Protein AF-A0A5N6W4K9-F1 (afdb_monomer_lite)

Foldseek 3Di:
DDPVVVVVVVVVVVVVVVVVVVVVVVVVVVVVVVVVVVVVVVVVVVVVVVVVVVVVVVVVVVVVVCVVDVDDPDPDPPPPPDPPPDDDD

Structure (mmCIF, N/CA/C/O backbone):
data_AF-A0A5N6W4K9-F1
#
_entry.id   AF-A0A5N6W4K9-F1
#
loop_
_atom_site.group_PDB
_atom_site.id
_atom_site.type_symbol
_atom_site.label_atom_id
_atom_site.label_alt_id
_atom_site.label_comp_id
_atom_site.label_asym_id
_atom_site.label_entity_id
_atom_site.label_seq_id
_atom_site.pdbx_PDB_ins_code
_atom_site.Cartn_x
_atom_site.Cartn_y
_atom_site.Cartn_z
_atom_site.occupancy
_atom_site.B_iso_or_equiv
_atom_site.auth_seq_id
_atom_site.auth_comp_id
_atom_site.auth_asym_id
_atom_site.auth_atom_id
_atom_site.pdbx_PDB_model_num
ATOM 1 N N . MET A 1 1 ? 26.593 1.923 -37.346 1.00 63.56 1 MET A N 1
ATOM 2 C CA . MET A 1 1 ? 26.238 1.057 -36.195 1.00 63.56 1 MET A CA 1
ATOM 3 C C . MET A 1 1 ? 25.733 -0.292 -36.687 1.00 63.56 1 MET A C 1
ATOM 5 O O . MET A 1 1 ? 24.952 -0.312 -37.634 1.00 63.56 1 MET A O 1
ATOM 9 N N . SER A 1 2 ? 26.162 -1.385 -36.048 1.00 88.38 2 SER A N 1
ATOM 10 C CA . SER A 1 2 ? 25.712 -2.756 -36.340 1.00 88.38 2 SER A CA 1
ATOM 11 C C . SER A 1 2 ? 24.203 -2.933 -36.092 1.00 88.38 2 SER A C 1
ATOM 13 O O . SER A 1 2 ? 23.628 -2.263 -35.230 1.00 88.38 2 SER A O 1
ATOM 15 N N . ARG A 1 3 ? 23.557 -3.848 -36.835 1.00 90.00 3 ARG A N 1
ATOM 16 C CA . ARG A 1 3 ? 22.142 -4.237 -36.638 1.00 90.00 3 ARG A CA 1
ATOM 17 C C . ARG A 1 3 ? 21.889 -4.739 -35.215 1.00 90.00 3 ARG A C 1
ATOM 19 O O . ARG A 1 3 ? 20.850 -4.417 -34.651 1.00 90.00 3 ARG A O 1
ATOM 26 N N . ALA A 1 4 ? 22.859 -5.447 -34.632 1.00 91.56 4 ALA A N 1
ATOM 27 C CA . ALA A 1 4 ? 22.780 -5.940 -33.260 1.00 91.56 4 ALA A CA 1
ATOM 28 C C . ALA A 1 4 ? 22.645 -4.785 -32.256 1.00 91.56 4 ALA A C 1
ATOM 30 O O . ALA A 1 4 ? 21.725 -4.774 -31.450 1.00 91.56 4 ALA A O 1
ATOM 31 N N . SER A 1 5 ? 23.485 -3.753 -32.379 1.00 91.94 5 SER A N 1
ATOM 32 C CA . SER A 1 5 ? 23.474 -2.595 -31.477 1.00 91.94 5 SER A CA 1
ATOM 33 C C . SER A 1 5 ? 22.160 -1.807 -31.540 1.00 91.94 5 SER A C 1
ATOM 35 O O . SER A 1 5 ? 21.666 -1.349 -30.514 1.00 91.94 5 SER A O 1
ATOM 37 N N . LYS A 1 6 ? 21.559 -1.677 -32.732 1.00 93.25 6 LYS A N 1
ATOM 38 C CA . LYS A 1 6 ? 20.242 -1.034 -32.895 1.00 93.25 6 LYS A CA 1
ATOM 39 C C . LYS A 1 6 ? 19.124 -1.845 -32.239 1.00 93.25 6 LYS A C 1
ATOM 41 O O . LYS A 1 6 ? 18.228 -1.268 -31.634 1.00 93.25 6 LYS A O 1
ATOM 46 N N . LEU A 1 7 ? 19.189 -3.170 -32.357 1.00 96.62 7 LEU A N 1
ATOM 47 C CA . LEU A 1 7 ? 18.199 -4.075 -31.783 1.00 96.62 7 LEU A CA 1
ATOM 48 C C . LEU A 1 7 ? 18.280 -4.084 -30.254 1.00 96.62 7 LEU A C 1
ATOM 50 O O . LEU A 1 7 ? 17.249 -3.989 -29.598 1.00 96.62 7 LEU A O 1
ATOM 54 N N . THR A 1 8 ? 19.491 -4.094 -29.691 1.00 95.56 8 THR A N 1
ATOM 55 C CA . THR A 1 8 ? 19.700 -3.947 -28.245 1.00 9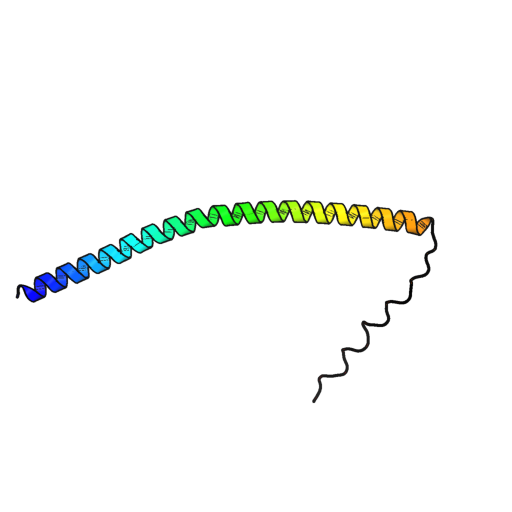5.56 8 THR A CA 1
ATOM 56 C C . THR A 1 8 ? 19.134 -2.629 -27.734 1.00 95.56 8 THR A C 1
ATOM 58 O O . THR A 1 8 ? 18.399 -2.644 -26.756 1.00 95.56 8 THR A O 1
ATOM 61 N N . LEU A 1 9 ? 19.418 -1.510 -28.413 1.00 95.69 9 LEU A N 1
ATOM 62 C CA . LEU A 1 9 ? 18.919 -0.190 -28.019 1.00 95.69 9 LEU A CA 1
ATOM 63 C C . LEU A 1 9 ? 17.384 -0.111 -28.052 1.00 95.69 9 LEU A C 1
ATOM 65 O O . LEU A 1 9 ? 16.769 0.444 -27.146 1.00 95.69 9 LEU A O 1
ATOM 69 N N . ALA A 1 10 ? 16.761 -0.681 -29.086 1.00 97.38 10 ALA A N 1
ATOM 70 C CA . ALA A 1 10 ? 15.306 -0.738 -29.185 1.00 97.38 10 ALA A CA 1
ATOM 71 C C . ALA A 1 10 ? 14.701 -1.619 -28.083 1.00 97.38 10 ALA A C 1
ATOM 73 O O . ALA A 1 10 ? 13.717 -1.233 -27.458 1.00 97.38 10 ALA A O 1
ATOM 74 N N . ALA A 1 11 ? 15.310 -2.775 -27.808 1.00 97.75 11 ALA A N 1
ATOM 75 C CA . ALA A 1 11 ? 14.844 -3.695 -26.778 1.00 97.75 11 ALA A CA 1
ATOM 76 C C . ALA A 1 11 ? 14.928 -3.083 -25.373 1.00 97.75 11 ALA A C 1
ATOM 78 O O . ALA A 1 11 ? 13.959 -3.154 -24.619 1.00 97.75 11 ALA A O 1
ATOM 79 N N . THR A 1 12 ? 16.046 -2.440 -25.019 1.00 97.50 12 THR A N 1
ATOM 80 C CA . THR A 1 12 ? 16.180 -1.775 -23.715 1.00 97.50 12 THR A CA 1
ATOM 81 C C . THR A 1 12 ? 15.255 -0.570 -23.591 1.00 97.50 12 THR A C 1
ATOM 83 O O . THR A 1 12 ? 14.651 -0.389 -22.536 1.00 97.50 12 THR A O 1
ATOM 86 N N . GLY A 1 13 ? 15.074 0.208 -24.663 1.00 98.19 13 GLY A N 1
ATOM 87 C CA . GLY A 1 13 ? 14.111 1.311 -24.689 1.00 98.19 13 GLY A CA 1
ATOM 88 C C . GLY A 1 13 ? 12.669 0.846 -24.463 1.00 98.19 13 GLY A C 1
ATOM 89 O O . GLY A 1 13 ? 11.964 1.408 -23.626 1.00 98.19 13 GLY A O 1
ATOM 90 N N . LEU A 1 14 ? 12.246 -0.219 -25.149 1.00 98.38 14 LEU A N 1
ATOM 91 C CA . LEU A 1 14 ? 10.917 -0.814 -24.970 1.00 98.38 14 LEU A CA 1
ATOM 92 C C . LEU A 1 14 ? 10.738 -1.413 -23.573 1.00 98.38 14 LEU A C 1
ATOM 94 O O . LEU A 1 14 ? 9.686 -1.230 -22.966 1.00 98.38 14 LEU A O 1
ATOM 98 N N . GLY A 1 15 ? 11.762 -2.084 -23.042 1.00 98.50 15 GLY A N 1
ATOM 99 C CA . GLY A 1 15 ? 11.738 -2.617 -21.681 1.00 98.50 15 GLY A CA 1
ATOM 100 C C . GLY A 1 15 ? 11.558 -1.516 -20.636 1.00 98.50 15 GLY A C 1
ATOM 101 O O . GLY A 1 15 ? 10.693 -1.624 -19.770 1.00 98.50 15 GLY A O 1
ATOM 102 N N . ALA A 1 16 ? 12.314 -0.422 -20.756 1.00 98.38 16 ALA A N 1
ATOM 103 C CA . ALA A 1 16 ? 12.195 0.723 -19.857 1.00 98.38 16 ALA A CA 1
ATOM 104 C C . ALA A 1 16 ? 10.802 1.369 -19.930 1.00 98.38 16 ALA A C 1
ATOM 106 O O . ALA A 1 16 ? 10.175 1.593 -18.895 1.00 98.38 16 ALA A O 1
ATOM 107 N N . ALA A 1 17 ? 10.289 1.610 -21.141 1.00 98.50 17 ALA A N 1
ATOM 108 C CA . ALA A 1 17 ? 8.943 2.146 -21.330 1.00 98.50 17 ALA A CA 1
ATOM 109 C C . ALA A 1 17 ? 7.874 1.219 -20.727 1.00 98.50 17 ALA A C 1
ATOM 111 O O . ALA A 1 17 ? 6.985 1.686 -20.019 1.00 98.50 17 ALA A O 1
ATOM 112 N N . GLY A 1 18 ? 8.006 -0.094 -20.935 1.00 98.50 18 GLY A N 1
ATOM 113 C CA . GLY A 1 18 ? 7.098 -1.096 -20.383 1.00 98.50 18 GLY A CA 1
ATOM 114 C C . GLY A 1 18 ? 7.061 -1.093 -18.856 1.00 98.50 18 GLY A C 1
ATOM 115 O O . GLY A 1 18 ? 5.978 -1.108 -18.276 1.00 98.50 18 GLY A O 1
ATOM 116 N N . ILE A 1 19 ? 8.221 -1.001 -18.197 1.00 98.50 19 ILE A N 1
ATOM 117 C CA . ILE A 1 19 ? 8.296 -0.908 -16.731 1.00 98.50 19 ILE A CA 1
ATOM 118 C C . ILE A 1 19 ? 7.585 0.355 -16.235 1.00 98.50 19 ILE A C 1
ATOM 120 O O . ILE A 1 19 ? 6.789 0.282 -15.302 1.00 98.50 19 ILE A O 1
ATOM 124 N N . ILE A 1 20 ? 7.827 1.504 -16.872 1.00 98.25 20 ILE A N 1
ATOM 125 C CA . ILE A 1 20 ? 7.185 2.769 -16.489 1.00 98.25 20 ILE A CA 1
ATOM 126 C C . ILE A 1 20 ? 5.662 2.662 -16.632 1.00 98.25 20 ILE A C 1
ATOM 128 O O . ILE A 1 20 ? 4.937 3.035 -15.708 1.00 98.25 20 ILE A O 1
ATOM 132 N N . SER A 1 21 ? 5.171 2.131 -17.755 1.00 98.12 21 SER A N 1
ATOM 133 C CA . SER A 1 21 ? 3.737 1.918 -17.977 1.00 98.12 21 SER A CA 1
ATOM 134 C C . SER A 1 21 ? 3.131 0.965 -16.946 1.00 98.12 21 SER A C 1
ATOM 136 O O . SER A 1 21 ? 2.057 1.243 -16.413 1.00 98.12 21 SER A O 1
ATOM 138 N N . PHE A 1 22 ? 3.829 -0.125 -16.619 1.00 98.19 22 PHE A N 1
ATOM 139 C CA . PHE A 1 22 ? 3.384 -1.086 -15.613 1.00 98.19 22 PHE A CA 1
ATOM 140 C C . PHE A 1 22 ? 3.277 -0.457 -14.219 1.00 98.19 22 PHE A C 1
ATOM 142 O O . PHE A 1 22 ? 2.266 -0.643 -13.547 1.00 98.19 22 PHE A O 1
ATOM 149 N N . VAL A 1 23 ? 4.273 0.329 -13.798 1.00 98.00 23 VAL A N 1
ATOM 150 C CA . VAL A 1 23 ? 4.254 0.999 -12.489 1.00 98.00 23 VAL A CA 1
ATOM 151 C C . VAL A 1 23 ? 3.092 1.986 -12.387 1.00 98.00 23 VAL A C 1
ATOM 153 O O . VAL A 1 23 ? 2.411 1.995 -11.367 1.00 98.00 23 VAL A O 1
ATOM 156 N N . HIS A 1 24 ? 2.813 2.771 -13.432 1.00 97.25 24 HIS A N 1
ATOM 157 C CA . HIS A 1 24 ? 1.664 3.686 -13.422 1.00 97.25 24 HIS A CA 1
ATOM 158 C C . HIS A 1 24 ? 0.336 2.938 -13.284 1.00 97.25 24 HIS A C 1
ATOM 160 O O . HIS A 1 24 ? -0.530 3.353 -12.517 1.00 97.25 24 HIS A O 1
ATOM 166 N N . TRP A 1 25 ? 0.187 1.818 -13.994 1.00 96.81 25 TRP A N 1
ATOM 167 C CA . TRP A 1 25 ? -0.992 0.971 -13.856 1.00 96.81 25 TRP A CA 1
ATOM 168 C C . TRP A 1 25 ? -1.115 0.387 -12.439 1.00 96.81 25 TRP A C 1
ATOM 170 O O . TRP A 1 25 ? -2.188 0.464 -11.843 1.00 96.81 25 TRP A O 1
ATOM 180 N N . ALA A 1 26 ? -0.024 -0.139 -11.875 1.00 95.81 26 ALA A N 1
ATOM 181 C CA . ALA A 1 26 ? -0.009 -0.723 -10.534 1.00 95.81 26 ALA A CA 1
ATOM 182 C C . ALA A 1 26 ? -0.332 0.316 -9.445 1.00 95.81 26 ALA A C 1
ATOM 184 O O . ALA A 1 26 ? -1.163 0.062 -8.579 1.00 95.81 26 ALA A O 1
ATOM 185 N N . GLN A 1 27 ? 0.240 1.520 -9.541 1.00 94.88 27 GLN A N 1
ATOM 186 C CA . GLN A 1 27 ? -0.062 2.626 -8.628 1.00 94.88 27 GLN A CA 1
ATOM 187 C C . GLN A 1 27 ? -1.548 3.002 -8.635 1.00 94.88 27 GLN A C 1
ATOM 189 O O . GLN A 1 27 ? -2.101 3.342 -7.590 1.00 94.88 27 GLN A O 1
ATOM 194 N N . GLU A 1 28 ? -2.209 2.953 -9.793 1.00 91.19 28 GLU A N 1
ATOM 195 C CA . GLU A 1 28 ? -3.640 3.247 -9.889 1.00 91.19 28 GLU A CA 1
ATOM 196 C C . GLU A 1 28 ? -4.497 2.147 -9.245 1.00 91.19 28 GLU A C 1
ATOM 198 O O . GLU A 1 28 ? -5.472 2.442 -8.551 1.00 91.19 28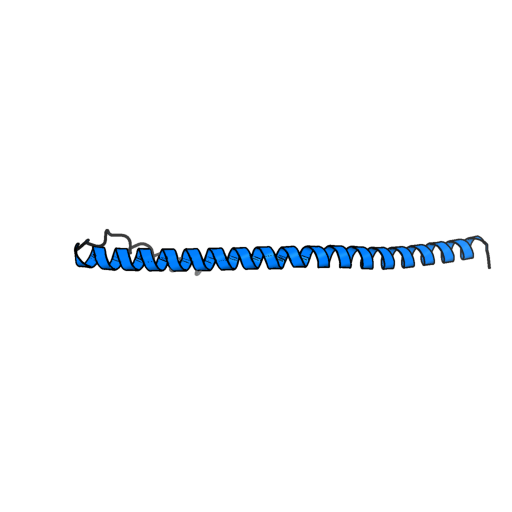 GLU A O 1
ATOM 203 N N . GLN A 1 29 ? -4.101 0.878 -9.395 1.00 91.31 29 GLN A N 1
ATOM 204 C CA . GLN A 1 29 ? -4.745 -0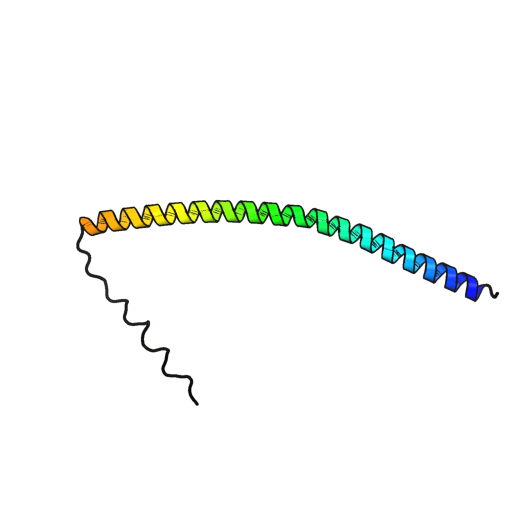.239 -8.692 1.00 91.31 29 GLN A CA 1
ATOM 205 C C . GLN A 1 29 ? -4.615 -0.100 -7.170 1.00 91.31 29 GLN A C 1
ATOM 207 O O . GLN A 1 29 ? -5.592 -0.296 -6.440 1.00 91.31 29 GLN A O 1
ATOM 212 N N . ASP A 1 30 ? -3.437 0.297 -6.691 1.00 88.06 30 ASP A N 1
ATOM 213 C CA . ASP A 1 30 ? -3.189 0.503 -5.266 1.00 88.06 30 ASP A CA 1
ATOM 214 C C . ASP A 1 30 ? -4.047 1.646 -4.706 1.00 88.06 30 ASP A C 1
ATOM 216 O O . ASP A 1 30 ? -4.694 1.480 -3.669 1.00 88.06 30 ASP A O 1
ATOM 220 N N . LYS A 1 31 ? -4.156 2.776 -5.419 1.00 86.81 31 LYS A N 1
ATOM 221 C CA . LYS A 1 31 ? -5.055 3.881 -5.034 1.00 86.81 31 LYS A CA 1
ATOM 222 C C . LYS A 1 31 ? -6.516 3.441 -4.960 1.00 86.81 31 LYS A C 1
ATOM 224 O O . LYS A 1 31 ? -7.205 3.769 -3.995 1.00 86.81 31 LYS A O 1
ATOM 229 N N . ALA A 1 32 ? -6.986 2.659 -5.932 1.00 81.12 32 ALA A N 1
ATOM 230 C CA . ALA A 1 32 ? -8.342 2.115 -5.908 1.00 81.12 32 ALA A CA 1
ATOM 231 C C . ALA A 1 32 ? -8.579 1.206 -4.683 1.00 81.12 32 ALA A C 1
ATOM 233 O O . ALA A 1 32 ? -9.675 1.178 -4.119 1.00 81.12 32 ALA A O 1
ATOM 234 N N . SER A 1 33 ? -7.545 0.493 -4.226 1.00 79.62 33 SER A N 1
ATOM 235 C CA . SER A 1 33 ? -7.587 -0.307 -2.998 1.00 79.62 33 SER A CA 1
ATOM 236 C C . SER A 1 33 ? -7.612 0.552 -1.725 1.00 79.62 33 SER A C 1
ATOM 238 O O . SER A 1 33 ? -8.298 0.199 -0.763 1.00 79.62 33 SER A O 1
ATOM 240 N N . MET A 1 34 ? -6.943 1.713 -1.714 1.00 76.00 34 MET A N 1
ATOM 241 C CA . MET A 1 34 ? -6.906 2.606 -0.545 1.00 76.00 34 MET A CA 1
ATOM 242 C C . MET A 1 34 ? -8.294 3.126 -0.141 1.00 76.00 34 MET A C 1
ATOM 244 O O . MET A 1 34 ? -8.575 3.213 1.054 1.00 76.00 34 MET A O 1
ATOM 248 N N . HIS A 1 35 ? -9.201 3.375 -1.092 1.00 77.06 35 HIS A N 1
ATOM 249 C CA . HIS A 1 35 ? -10.590 3.747 -0.778 1.00 77.06 35 HIS A CA 1
ATOM 250 C C . HIS A 1 35 ? -11.316 2.666 0.039 1.00 77.06 35 HIS A C 1
ATOM 252 O O . HIS A 1 35 ? -11.992 2.970 1.021 1.00 77.06 35 HIS A O 1
ATOM 258 N N . LYS A 1 36 ? -11.067 1.389 -0.273 1.00 75.31 36 LYS A N 1
ATOM 259 C CA . LYS A 1 36 ? -11.615 0.249 0.481 1.00 75.31 36 LYS A CA 1
ATOM 260 C C . LYS A 1 36 ? -10.984 0.088 1.866 1.00 75.31 36 LYS A C 1
ATOM 262 O O . LYS A 1 36 ? -11.529 -0.624 2.708 1.00 75.31 36 LYS A O 1
ATOM 267 N N . GLY A 1 37 ? -9.803 0.660 2.094 1.00 75.94 37 GLY A N 1
ATOM 268 C CA . GLY A 1 37 ? -9.184 0.724 3.418 1.00 75.94 37 GLY A CA 1
ATOM 269 C C . GLY A 1 37 ? -9.927 1.703 4.325 1.00 75.94 37 GLY A C 1
ATOM 270 O O . GLY A 1 37 ? -10.329 1.339 5.427 1.00 75.94 37 GLY A O 1
ATOM 271 N N . VAL A 1 38 ? -10.190 2.910 3.814 1.00 79.00 38 VAL A N 1
ATOM 272 C CA . VAL A 1 38 ? -10.880 3.980 4.551 1.00 79.00 38 VAL A CA 1
ATOM 273 C C . VAL A 1 38 ? -12.307 3.581 4.926 1.00 79.00 38 VAL A C 1
ATOM 275 O O . VAL A 1 38 ? -12.716 3.771 6.068 1.00 79.00 38 VAL A O 1
ATOM 278 N N . GLU A 1 39 ? -13.055 2.974 4.004 1.00 76.50 39 GLU A N 1
ATOM 279 C CA . GLU A 1 39 ? -14.422 2.503 4.276 1.00 76.50 39 GLU A CA 1
ATOM 280 C C . GLU A 1 39 ? -14.468 1.482 5.422 1.00 76.50 39 GLU A C 1
ATOM 282 O O . GLU A 1 39 ? -15.273 1.613 6.346 1.00 76.50 39 GLU A O 1
ATOM 287 N N . ARG A 1 40 ? -13.544 0.511 5.419 1.00 78.19 40 ARG A N 1
ATOM 288 C CA . ARG A 1 40 ? -13.435 -0.486 6.494 1.00 78.19 40 ARG A CA 1
ATOM 289 C C . ARG A 1 40 ? -13.047 0.136 7.831 1.00 78.19 40 ARG A C 1
ATOM 291 O O . ARG A 1 40 ? -13.486 -0.344 8.875 1.00 78.19 40 ARG A O 1
ATOM 298 N N . ASP A 1 41 ? -12.223 1.178 7.829 1.00 81.69 41 ASP A N 1
ATOM 299 C CA . ASP A 1 41 ? -11.846 1.868 9.063 1.00 81.69 41 ASP A CA 1
ATOM 300 C C . ASP A 1 41 ? -12.998 2.709 9.628 1.00 81.69 41 ASP A C 1
ATOM 302 O O . ASP A 1 41 ? -13.190 2.729 10.846 1.00 81.69 41 ASP A O 1
ATOM 306 N N . MET A 1 42 ? -13.822 3.316 8.772 1.00 82.38 42 MET A N 1
ATOM 307 C CA . MET A 1 42 ? -15.042 4.016 9.191 1.00 82.38 42 MET A CA 1
ATOM 308 C C . MET A 1 42 ? -16.072 3.063 9.809 1.00 82.38 42 MET A C 1
ATOM 310 O O . MET A 1 42 ? -16.664 3.375 10.845 1.00 82.38 42 MET A O 1
ATOM 314 N N . GLU A 1 43 ? -16.255 1.878 9.227 1.00 83.38 43 GLU A N 1
ATOM 315 C CA . GLU A 1 43 ? -17.133 0.843 9.783 1.00 83.38 43 GLU A CA 1
ATOM 316 C C . GLU A 1 43 ? -16.638 0.365 11.158 1.00 83.38 43 GLU A C 1
ATOM 318 O O . GLU A 1 43 ? -17.399 0.324 12.127 1.00 83.38 43 GLU A O 1
ATOM 323 N N . LYS A 1 44 ? -15.330 0.109 11.297 1.00 85.25 44 LYS A N 1
ATOM 324 C CA . LYS A 1 44 ? -14.724 -0.245 12.591 1.00 85.25 44 LYS A CA 1
ATOM 325 C C . LYS A 1 44 ? -14.883 0.856 13.637 1.00 85.25 44 LYS A C 1
ATOM 327 O O . LYS A 1 44 ? -15.055 0.539 14.813 1.00 85.25 44 LYS A O 1
ATOM 332 N N . GLN A 1 45 ? -14.803 2.130 13.250 1.00 84.50 45 GLN A N 1
ATOM 333 C CA . GLN A 1 45 ? -15.021 3.242 14.178 1.00 84.50 45 GLN A CA 1
ATOM 334 C C . GLN A 1 45 ? -16.458 3.272 14.703 1.00 84.50 45 GLN A C 1
ATOM 336 O O . GLN A 1 45 ? -16.638 3.431 15.909 1.00 84.50 45 GLN A O 1
ATOM 341 N N . ARG A 1 46 ? -17.463 3.046 13.845 1.00 85.75 46 ARG A N 1
ATOM 342 C CA . ARG A 1 46 ? -18.869 2.948 14.277 1.00 85.75 46 ARG A CA 1
ATOM 343 C C . ARG A 1 46 ? -19.080 1.817 15.276 1.00 85.75 46 ARG A C 1
ATOM 345 O O . ARG A 1 46 ? -19.564 2.063 16.375 1.00 85.75 46 ARG A O 1
ATOM 352 N N . ILE A 1 47 ? -18.601 0.617 14.950 1.00 89.44 47 ILE A N 1
ATOM 353 C CA . ILE A 1 47 ? -18.718 -0.552 15.833 1.00 89.44 47 ILE A CA 1
ATOM 354 C C . ILE A 1 47 ? -18.025 -0.299 17.183 1.00 89.44 47 ILE A C 1
ATOM 356 O O . ILE A 1 47 ? -18.509 -0.728 18.228 1.00 89.44 47 ILE A O 1
ATOM 360 N N . ARG A 1 48 ? -16.886 0.408 17.200 1.00 88.69 48 ARG A N 1
ATOM 361 C CA . ARG A 1 48 ? -16.213 0.783 18.456 1.00 88.69 48 ARG A CA 1
ATOM 362 C C 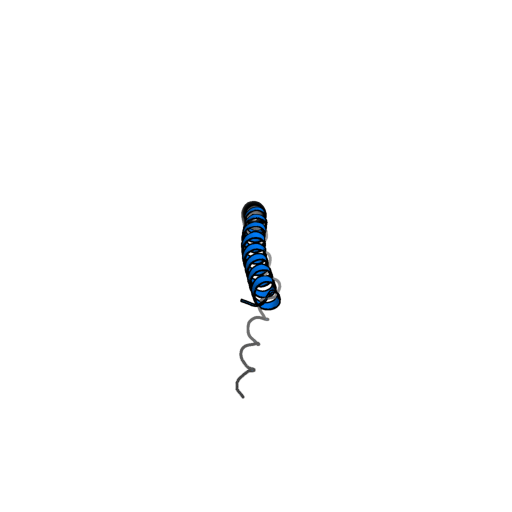. ARG A 1 48 ? -17.057 1.732 19.304 1.00 88.69 48 ARG A C 1
ATOM 364 O O . ARG A 1 48 ? -17.101 1.538 20.513 1.00 88.69 48 ARG A O 1
ATOM 371 N N . GLN A 1 49 ? -17.708 2.722 18.695 1.00 89.81 49 GLN A N 1
ATOM 372 C CA . GLN A 1 49 ? -18.582 3.656 19.413 1.00 89.81 49 GLN A CA 1
ATOM 373 C C . GLN A 1 49 ? -19.812 2.942 19.981 1.00 89.81 49 GLN A C 1
ATOM 375 O O . GLN A 1 49 ? -20.144 3.141 21.146 1.00 89.81 49 GLN A O 1
ATOM 380 N N . GLU A 1 50 ? -20.430 2.054 19.199 1.00 90.62 50 GLU A N 1
ATOM 381 C CA . GLU A 1 50 ? -21.562 1.237 19.650 1.00 90.62 50 GLU A CA 1
ATOM 382 C C . GLU A 1 50 ? -21.182 0.376 20.862 1.00 90.62 50 GLU A C 1
ATOM 384 O O . GLU A 1 50 ? -21.861 0.418 21.885 1.00 90.62 50 GLU A O 1
ATOM 389 N N . ARG A 1 51 ? -20.036 -0.317 20.806 1.00 91.19 51 ARG A N 1
ATOM 390 C CA . ARG A 1 51 ? -19.541 -1.137 21.927 1.00 91.19 51 ARG A CA 1
ATOM 391 C C . ARG A 1 51 ? -19.199 -0.319 23.170 1.00 91.19 51 ARG A C 1
ATOM 393 O O . ARG A 1 51 ? -19.404 -0.794 24.281 1.00 91.19 51 ARG A O 1
ATOM 400 N N . GLN A 1 52 ? -18.655 0.887 23.001 1.00 91.06 52 GLN A N 1
ATOM 401 C CA . GLN A 1 52 ? -18.372 1.781 24.128 1.00 91.06 52 GLN A CA 1
ATOM 402 C C . GLN A 1 52 ? -19.664 2.234 24.810 1.00 91.06 52 GLN A C 1
ATOM 404 O O . GLN A 1 52 ? -19.758 2.161 26.033 1.00 91.06 52 GLN A O 1
ATOM 409 N N . ALA A 1 53 ? -20.675 2.627 24.032 1.00 91.88 53 ALA A N 1
ATOM 410 C CA . ALA A 1 53 ? -21.978 3.004 24.570 1.00 91.88 53 ALA A CA 1
ATOM 411 C C . ALA A 1 53 ? -22.662 1.826 25.283 1.00 91.88 53 ALA A C 1
ATOM 413 O O . ALA A 1 53 ? -23.205 1.987 26.375 1.00 91.88 53 ALA A O 1
ATOM 414 N N . GLU A 1 54 ? -22.589 0.626 24.704 1.00 91.31 54 GLU A N 1
ATOM 415 C CA . GLU A 1 54 ? -23.142 -0.589 25.304 1.00 91.31 54 GLU A CA 1
ATOM 416 C C . GLU A 1 54 ? -22.447 -0.944 26.628 1.00 91.31 54 GLU A C 1
ATOM 418 O O . GLU A 1 54 ? -23.110 -1.291 27.607 1.00 91.31 54 GLU A O 1
ATOM 423 N N . PHE A 1 55 ? -21.123 -0.790 26.693 1.00 93.88 55 PHE A N 1
ATOM 424 C CA . PHE A 1 55 ? -20.357 -0.986 27.922 1.00 93.88 55 PHE A CA 1
ATOM 425 C C . PHE A 1 55 ? -20.731 0.030 29.010 1.00 93.88 55 PHE A C 1
ATOM 427 O O . PHE A 1 55 ? -20.920 -0.346 30.166 1.00 93.88 55 PHE A O 1
ATOM 434 N N . GLU A 1 56 ? -20.881 1.311 28.661 1.00 93.00 56 GLU A N 1
ATOM 435 C CA . GLU A 1 56 ? -21.284 2.344 29.621 1.00 93.00 56 GLU A CA 1
ATOM 436 C C . GLU A 1 56 ? -22.672 2.086 30.211 1.00 93.00 56 GLU A C 1
ATOM 438 O O . GLU A 1 56 ? -22.880 2.284 31.409 1.00 93.00 56 GLU A O 1
ATOM 443 N N . ILE A 1 57 ? -23.618 1.626 29.390 1.00 92.62 57 ILE A N 1
ATOM 444 C CA . ILE A 1 57 ? -24.963 1.266 29.846 1.00 92.62 57 ILE A CA 1
ATOM 445 C C . ILE A 1 57 ? -24.886 0.092 30.821 1.00 92.62 57 ILE A C 1
ATOM 447 O O . ILE A 1 57 ? -25.436 0.181 31.917 1.00 92.62 57 ILE A O 1
ATOM 451 N N . GLN A 1 58 ? -24.166 -0.976 30.467 1.00 89.31 58 GLN A N 1
ATOM 452 C CA . GLN A 1 58 ? -23.999 -2.135 31.347 1.00 89.31 58 GLN A CA 1
ATOM 453 C C . GLN A 1 58 ? -23.367 -1.750 32.686 1.00 89.31 58 GLN A C 1
ATOM 455 O O . GLN A 1 58 ? -23.872 -2.146 33.734 1.00 89.31 58 GLN A O 1
ATOM 460 N N . ARG A 1 59 ? -22.330 -0.906 32.661 1.00 91.56 59 ARG A N 1
ATOM 461 C CA . ARG A 1 59 ? -21.680 -0.395 33.870 1.00 91.56 59 ARG A CA 1
ATOM 462 C C . ARG A 1 59 ? -22.648 0.383 34.764 1.00 91.56 59 ARG A C 1
ATOM 464 O O . ARG A 1 59 ? -22.648 0.193 35.975 1.00 91.56 59 ARG A O 1
ATOM 471 N N . ARG A 1 60 ? -23.491 1.249 34.189 1.00 91.19 60 ARG A N 1
ATOM 472 C CA . ARG A 1 60 ? -24.501 1.993 34.965 1.00 91.19 60 ARG A CA 1
ATOM 473 C C . ARG A 1 60 ? -25.546 1.064 35.574 1.00 91.19 60 ARG A C 1
ATOM 475 O O . ARG A 1 60 ? -25.891 1.238 36.739 1.00 91.19 60 ARG A O 1
ATOM 482 N N . LEU A 1 61 ? -26.014 0.071 34.816 1.00 88.62 61 LEU A N 1
ATOM 483 C CA . LEU A 1 61 ? -26.941 -0.938 35.331 1.00 88.62 61 LEU A CA 1
ATOM 484 C C . LEU A 1 61 ? -26.310 -1.713 36.494 1.00 88.62 61 LEU A C 1
ATOM 486 O O . LEU A 1 61 ? -26.948 -1.877 37.529 1.00 88.62 61 LEU A O 1
ATOM 490 N N . GLU A 1 62 ? -25.053 -2.141 36.365 1.00 87.31 62 GLU A N 1
ATOM 491 C CA . GLU A 1 62 ? -24.314 -2.811 37.441 1.00 87.31 62 GLU A CA 1
ATOM 492 C C . GLU A 1 62 ? -24.230 -1.938 38.704 1.00 87.31 62 GLU A C 1
ATOM 494 O O . GLU A 1 62 ? -24.524 -2.405 39.806 1.00 87.31 62 GLU A O 1
ATOM 499 N N . GLU A 1 63 ? -23.891 -0.654 38.556 1.00 87.44 63 GLU A N 1
ATOM 500 C CA . GLU A 1 63 ? -23.849 0.304 39.666 1.00 87.44 63 GLU A CA 1
ATOM 501 C C . GLU A 1 63 ? -25.220 0.475 40.344 1.00 87.44 63 GLU A C 1
ATOM 503 O O . GLU A 1 63 ? -25.288 0.626 41.566 1.00 87.44 63 GLU A O 1
ATOM 508 N N . GLU A 1 64 ? -26.319 0.443 39.585 1.00 85.12 64 GLU A N 1
ATOM 509 C CA . GLU A 1 64 ? -27.682 0.481 40.127 1.00 85.12 64 GLU A CA 1
ATOM 510 C C . GLU A 1 64 ? -28.048 -0.802 40.882 1.00 85.12 64 GLU A C 1
ATOM 512 O O . GLU A 1 64 ? -28.527 -0.721 42.017 1.00 85.12 64 GLU A O 1
ATOM 517 N N . TYR A 1 65 ? -27.758 -1.980 40.323 1.00 83.00 65 TYR A N 1
ATOM 518 C CA . TYR A 1 65 ? -27.995 -3.261 40.999 1.00 83.00 65 TYR A CA 1
ATOM 519 C C . TYR A 1 65 ? -27.170 -3.394 42.286 1.00 83.00 65 TYR A C 1
ATOM 521 O O . TYR A 1 65 ? -27.679 -3.859 43.308 1.00 83.00 65 TYR A O 1
ATOM 529 N N . ARG A 1 66 ? -25.927 -2.903 42.290 1.00 80.06 66 ARG A N 1
ATOM 530 C CA . ARG A 1 66 ? -25.035 -2.939 43.459 1.00 80.06 66 ARG A CA 1
ATOM 531 C C . ARG A 1 66 ? -25.501 -2.051 44.618 1.00 80.06 66 ARG A C 1
ATOM 533 O O . ARG A 1 66 ? -25.165 -2.327 45.766 1.00 80.06 66 ARG A O 1
ATOM 540 N N . LYS A 1 67 ? -26.292 -1.002 44.360 1.00 80.50 67 LYS A N 1
ATOM 541 C CA . LYS A 1 67 ? -26.908 -0.183 45.428 1.00 80.50 67 LYS A CA 1
ATOM 542 C C . LYS A 1 67 ? -27.994 -0.944 46.185 1.00 80.50 67 LYS A C 1
ATOM 544 O O . LYS A 1 67 ? -28.204 -0.691 47.367 1.00 80.50 67 LYS A O 1
ATOM 549 N N . LEU A 1 68 ? -28.691 -1.845 45.496 1.00 72.31 68 LEU A N 1
ATOM 550 C CA . LEU A 1 68 ? -29.773 -2.652 46.060 1.00 72.31 68 LEU A CA 1
ATOM 551 C C . LEU A 1 68 ? -29.260 -3.962 46.668 1.00 72.31 68 LEU A C 1
ATOM 553 O O . LEU A 1 68 ? -29.901 -4.511 47.562 1.00 72.31 68 LEU A O 1
ATOM 557 N N . GLN A 1 69 ? -28.105 -4.450 46.208 1.00 60.66 69 GLN A N 1
ATOM 558 C CA . GLN A 1 69 ? -27.525 -5.711 46.645 1.00 60.66 69 GLN A CA 1
ATOM 559 C C . GLN A 1 69 ? -26.080 -5.516 47.128 1.00 60.66 69 GLN A C 1
ATOM 561 O O . GLN A 1 69 ? -25.170 -5.267 46.339 1.00 60.66 69 GLN A O 1
ATOM 566 N N . THR A 1 70 ? -25.843 -5.683 48.432 1.00 58.09 70 THR A N 1
ATOM 567 C CA . THR A 1 70 ? -24.493 -5.732 49.014 1.00 58.09 70 THR A CA 1
ATOM 568 C C . THR A 1 70 ? -23.829 -7.058 48.630 1.00 58.09 70 THR A C 1
ATOM 570 O O . THR A 1 70 ? -23.879 -8.034 49.374 1.00 58.09 70 THR A O 1
ATOM 573 N N . VAL A 1 71 ? -23.250 -7.136 47.431 1.00 61.59 71 VAL A N 1
ATOM 574 C CA . VAL A 1 71 ? -22.464 -8.305 47.009 1.00 61.59 71 VAL A CA 1
ATOM 575 C C . VAL A 1 71 ? -21.060 -8.167 47.605 1.00 61.59 71 VAL A C 1
ATOM 577 O O . VAL A 1 71 ? -20.344 -7.211 47.294 1.00 61.59 71 VAL A O 1
ATOM 580 N N . SER A 1 72 ? -20.665 -9.084 48.493 1.00 57.56 72 SER A N 1
ATOM 581 C CA . SER A 1 72 ? -19.266 -9.195 48.929 1.00 57.56 72 SER A CA 1
ATOM 582 C C . SER A 1 72 ? -18.387 -9.469 47.705 1.00 57.56 72 SER A C 1
ATOM 584 O O . SER A 1 72 ? -18.755 -10.332 46.909 1.00 57.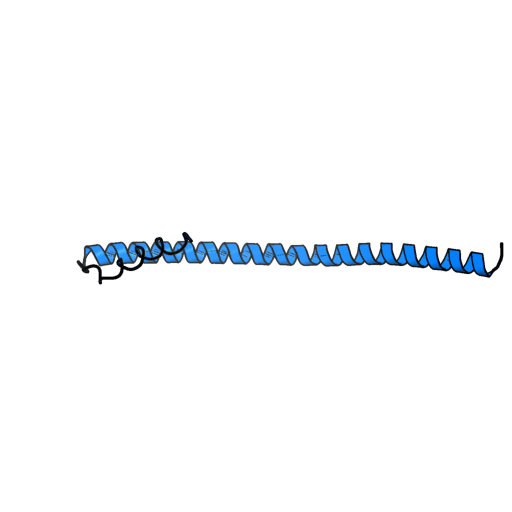56 72 SER A O 1
ATOM 586 N N . PRO A 1 73 ? -17.248 -8.772 47.527 1.00 63.22 73 PRO A N 1
ATOM 587 C CA . PRO A 1 73 ? -16.329 -9.091 46.444 1.00 63.22 73 PRO A CA 1
ATOM 588 C C . PRO A 1 73 ? -15.856 -10.534 46.633 1.00 63.22 73 PRO A C 1
ATOM 590 O O . PRO A 1 73 ? -15.202 -10.854 47.627 1.00 63.22 73 PRO A O 1
ATOM 593 N N . SER A 1 74 ? -16.240 -11.419 45.715 1.00 56.81 74 SER A N 1
ATOM 594 C CA . SER A 1 74 ? -15.663 -12.755 45.637 1.00 56.81 74 SER A CA 1
ATOM 595 C C . SER A 1 74 ? -14.168 -12.582 45.390 1.00 56.81 74 SER A C 1
ATOM 597 O O . SER A 1 74 ? -13.767 -11.829 44.508 1.00 56.81 74 SER A O 1
ATOM 599 N N . ILE A 1 75 ? -13.368 -13.199 46.252 1.00 60.88 75 ILE A N 1
ATOM 600 C CA . ILE A 1 75 ? -11.908 -13.133 46.298 1.00 60.88 75 ILE A CA 1
ATOM 601 C C . ILE A 1 75 ? -11.321 -13.382 44.902 1.00 60.88 75 ILE A C 1
ATOM 603 O O . ILE A 1 75 ? -11.235 -14.527 44.488 1.00 60.88 75 ILE A O 1
ATOM 607 N N . GLU A 1 76 ? -10.902 -12.330 44.202 1.00 57.69 76 GLU A N 1
ATOM 608 C CA . GLU A 1 76 ? -10.106 -12.422 42.967 1.00 57.69 76 GLU A CA 1
ATOM 609 C C . GLU A 1 76 ? -9.403 -11.082 42.682 1.00 57.69 76 GLU A C 1
ATOM 611 O O . GLU A 1 76 ? -9.435 -10.535 41.590 1.00 57.69 76 GLU A O 1
ATOM 616 N N . ASP A 1 77 ? -8.739 -10.552 43.713 1.00 53.22 77 ASP A N 1
ATOM 617 C CA . ASP A 1 77 ? -7.725 -9.487 43.598 1.00 53.22 77 ASP A CA 1
ATOM 618 C C . ASP A 1 77 ? -6.396 -9.929 44.253 1.00 53.22 77 ASP A C 1
ATOM 620 O O . ASP A 1 77 ? -5.655 -9.150 44.842 1.00 53.22 77 ASP A O 1
ATOM 624 N N . GLN A 1 78 ? -6.109 -11.239 44.227 1.00 51.06 78 GLN A N 1
ATOM 625 C CA . GLN A 1 78 ? -4.872 -11.831 44.770 1.00 51.06 78 GLN A CA 1
ATOM 626 C C . GLN A 1 78 ? -3.946 -12.412 43.687 1.00 51.06 78 GLN A C 1
ATOM 628 O O . GLN A 1 78 ? -3.173 -13.321 43.968 1.00 51.06 78 GLN A O 1
ATOM 633 N N . SER A 1 79 ? -3.991 -11.916 42.445 1.00 47.84 79 SER A N 1
ATOM 634 C CA . SER A 1 79 ? -3.078 -12.401 41.388 1.00 47.84 79 SER A CA 1
ATOM 635 C C . SER A 1 79 ? -2.231 -11.330 40.691 1.00 47.84 79 SER A C 1
ATOM 637 O O . SER A 1 79 ? -1.390 -11.678 39.865 1.00 47.84 79 SER A O 1
ATOM 639 N N . GLU A 1 80 ? -2.334 -10.049 41.067 1.00 49.59 80 GLU A N 1
ATOM 640 C CA . GLU A 1 80 ? -1.503 -8.980 40.475 1.00 49.59 80 GLU A CA 1
ATOM 641 C C . GLU A 1 80 ? -0.192 -8.679 41.241 1.00 49.59 80 GLU A C 1
ATOM 643 O O . GLU A 1 80 ? 0.564 -7.785 40.861 1.00 49.59 80 GLU A O 1
ATOM 648 N N . GLY A 1 81 ? 0.138 -9.441 42.294 1.00 47.72 81 GLY A N 1
ATOM 649 C CA . GLY A 1 81 ? 1.299 -9.166 43.158 1.00 47.72 81 GLY A CA 1
ATOM 650 C C . GLY A 1 81 ? 2.586 -9.970 42.909 1.00 47.72 81 GLY A C 1
ATOM 651 O O . GLY A 1 81 ? 3.662 -9.490 43.262 1.00 47.72 81 GLY A O 1
ATOM 652 N N . GLU A 1 82 ? 2.535 -11.170 42.318 1.00 46.50 82 GLU A N 1
ATOM 653 C CA . GLU A 1 82 ? 3.678 -12.111 42.380 1.00 46.50 82 GLU A CA 1
ATOM 654 C C . GLU A 1 82 ? 4.604 -12.147 41.148 1.00 46.50 82 GLU A C 1
ATOM 656 O O . GLU A 1 82 ? 5.664 -12.769 41.192 1.00 46.50 82 GLU A O 1
ATOM 661 N N . THR A 1 83 ? 4.315 -11.435 40.055 1.00 48.31 83 THR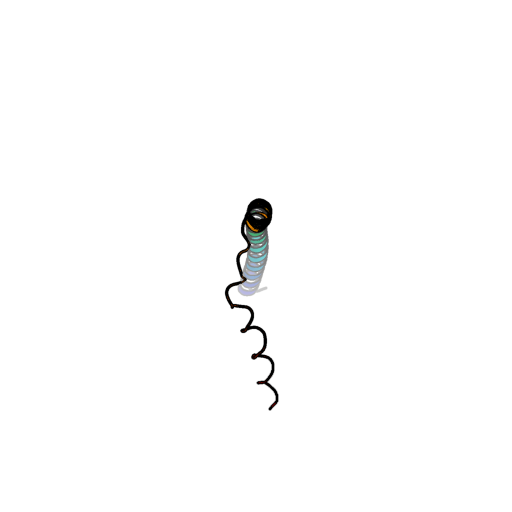 A N 1
ATOM 662 C CA . THR A 1 83 ? 5.131 -11.532 38.821 1.00 48.31 83 THR A CA 1
ATOM 663 C C . THR A 1 83 ? 6.280 -10.520 38.707 1.00 48.31 83 THR A C 1
ATOM 665 O O . THR A 1 83 ? 6.941 -10.459 37.669 1.00 48.31 83 THR A O 1
ATOM 668 N N . LYS A 1 84 ? 6.574 -9.729 39.752 1.00 51.03 84 LYS A N 1
ATOM 669 C CA . LYS A 1 84 ? 7.692 -8.755 39.757 1.00 51.03 84 LYS A CA 1
ATOM 670 C C . LYS A 1 84 ? 8.910 -9.162 40.592 1.00 51.03 84 LYS A C 1
ATOM 672 O O . LYS A 1 84 ? 9.707 -8.306 40.967 1.00 51.03 84 LYS A O 1
ATOM 677 N N . GLN A 1 85 ? 9.116 -10.456 40.827 1.00 51.41 85 GLN A N 1
ATOM 678 C CA . GLN A 1 85 ? 10.310 -10.950 41.519 1.00 51.41 85 GLN A CA 1
ATOM 679 C C . GLN A 1 85 ? 10.880 -12.198 40.826 1.00 51.41 85 GLN A C 1
ATOM 681 O O . GLN A 1 85 ? 10.932 -13.279 41.391 1.00 51.41 85 GLN A O 1
ATOM 686 N N . GLY A 1 86 ? 11.274 -12.070 39.555 1.00 49.31 86 GLY A N 1
ATOM 687 C CA . GLY A 1 86 ? 11.794 -13.217 38.797 1.00 49.31 86 GLY A CA 1
ATOM 688 C C . GLY A 1 86 ? 12.624 -12.893 37.557 1.00 49.31 86 GLY A C 1
ATOM 689 O O . GLY A 1 86 ? 12.728 -13.729 36.666 1.00 49.31 86 GLY A O 1
ATOM 690 N N . ARG A 1 87 ? 13.201 -11.689 37.447 1.00 46.41 87 ARG A N 1
ATOM 691 C CA . ARG A 1 87 ? 14.140 -11.377 36.357 1.00 46.41 87 ARG A CA 1
ATOM 692 C C . ARG A 1 87 ? 15.215 -10.392 36.797 1.00 46.41 87 ARG A C 1
ATOM 694 O O . ARG A 1 87 ? 15.243 -9.243 36.371 1.00 46.41 87 ARG A O 1
ATOM 701 N N . ALA A 1 88 ? 16.085 -10.871 37.673 1.00 45.12 88 ALA A N 1
ATOM 702 C CA . ALA A 1 88 ? 17.381 -10.269 37.939 1.00 45.12 88 ALA A CA 1
ATOM 703 C C . ALA A 1 88 ? 18.379 -11.372 38.310 1.00 45.12 88 ALA A C 1
ATOM 705 O O . ALA A 1 88 ? 18.706 -11.527 39.478 1.00 45.12 88 ALA A O 1
ATOM 706 N N . THR A 1 89 ? 18.804 -12.140 37.306 1.00 50.31 89 THR A N 1
ATOM 707 C CA . THR A 1 89 ? 20.144 -12.735 37.153 1.00 50.31 89 THR A CA 1
ATOM 708 C C . THR A 1 89 ? 20.312 -13.139 35.701 1.00 50.31 89 THR A C 1
ATOM 710 O O . THR A 1 89 ? 19.367 -13.787 35.191 1.00 50.31 89 THR A O 1
#

Radius of gyration: 32.41 Å; chains: 1; bounding box: 56×17×86 Å

Organism: NCBI:txid1034304

InterPro domains:
  IPR031568 Protein Pet117, mitochondrial [PF15786] (4-69)
  IPR031568 Protein Pet117, mitochondrial [PTHR28163] (1-80)

pLDDT: mean 80.66, std 17.01, range [45.12, 98.5]

Secondary structure (DSSP, 8-state):
--HHHHHHHHHHHHHHHHHHHHHHHHHHHHHHHHHHHHHHHHHHHHHHHHHHHHHHHHHHHHHHHHHH------S--SSSSSTTSS---

Sequence (89 aa):
MSRASKLTLAATGLGAAGIISFVHWAQEQDKASMHKGVERDMEKQRIRQERQAEFEIQRRLEEEYRKLQTVSPSIEDQSEGETKQGRAT